Protein AF-G5SGZ7-F1 (afdb_monomer)

Organism: NCBI:txid913086

pLDDT: mean 83.8, std 14.42, range [45.28, 96.94]

Solvent-accessible surface area (backbone atoms only — not comparable to full-atom values): 6163 Å² total; per-residue (Å²): 138,60,64,69,59,53,52,51,50,52,53,50,50,54,52,49,52,55,50,51,49,50,73,73,63,62,76,72,52,70,69,56,50,52,50,53,52,53,49,52,51,48,52,52,49,46,47,47,63,70,47,52,47,50,55,53,42,70,37,89,90,48,52,59,68,56,41,53,49,52,51,51,51,50,54,52,49,50,53,51,51,56,71,67,48,80,81,79,58,69,60,64,64,54,52,67,74,69,60,76,75,94,84,125

Sequence (104 aa):
MSVPLILTLLAGAATFIGAFLGVLGQKPSNRVLAFSLGFAAGIMLLISLMEMLPAALDTEGMSPVLGYGMFIIGLLGYFGLDRLLPHAHPQDLVQKRQQPLPGS

Radius of gyration: 20.47 Å; Cα contacts (8 Å, |Δi|>4): 16; chains: 1; bounding box: 49×43×51 Å

InterPro domains:
  IPR003689 Zinc/iron permease [PF02535] (6-91)

Mean predicted aligned error: 9.82 Å

Secondary structure (DSSP, 8-state):
--HHHHHHHHHHHHHHHHHHHHHTT----HHHHHHHHHHHHHHHHHIIIIIIHHHHHSSTT--HHHHHHHHHHHHHHHHHHHHHS----HHHHHHTTS---S--

Structure (mmCIF, N/CA/C/O backbone):
data_AF-G5SGZ7-F1
#
_entry.id   AF-G5SGZ7-F1
#
loop_
_atom_site.group_PDB
_atom_site.id
_atom_site.type_symbol
_atom_site.label_atom_id
_atom_site.label_alt_id
_atom_site.label_comp_id
_atom_site.label_asym_id
_atom_site.label_entity_id
_atom_site.label_seq_id
_atom_site.pdbx_PDB_ins_code
_atom_site.Cartn_x
_atom_site.Cartn_y
_atom_site.Cartn_z
_atom_site.occupancy
_atom_site.B_iso_or_equiv
_atom_site.auth_seq_id
_atom_site.auth_comp_id
_atom_site.auth_asym_id
_atom_site.auth_atom_id
_atom_site.pdbx_PDB_model_num
ATOM 1 N N . MET A 1 1 ? 5.418 -22.974 -9.596 1.00 68.25 1 MET A N 1
ATOM 2 C CA . MET A 1 1 ? 4.211 -22.201 -9.980 1.00 68.25 1 MET A CA 1
ATOM 3 C C . MET A 1 1 ? 3.165 -22.060 -8.859 1.00 68.25 1 MET A C 1
ATOM 5 O O . MET A 1 1 ? 2.182 -21.370 -9.067 1.00 68.25 1 MET A O 1
ATOM 9 N N . SER A 1 2 ? 3.361 -22.622 -7.657 1.00 84.81 2 SER A N 1
ATOM 10 C CA . SER A 1 2 ? 2.389 -22.559 -6.542 1.00 84.81 2 SER A CA 1
ATOM 11 C C . SER A 1 2 ? 2.632 -21.441 -5.514 1.00 84.81 2 SER A C 1
ATOM 13 O O . SER A 1 2 ? 1.742 -21.137 -4.727 1.00 84.81 2 SER A O 1
ATOM 15 N N . VAL A 1 3 ? 3.809 -20.805 -5.522 1.00 92.75 3 VAL A N 1
ATOM 16 C CA . VAL A 1 3 ? 4.201 -19.785 -4.528 1.00 92.75 3 VAL A CA 1
ATOM 17 C C . VAL A 1 3 ? 3.210 -18.609 -4.437 1.00 92.75 3 VAL A C 1
ATOM 19 O O . VAL A 1 3 ? 2.806 -18.291 -3.320 1.00 92.75 3 VAL A O 1
ATOM 22 N N . PRO A 1 4 ? 2.720 -18.011 -5.546 1.00 91.50 4 PRO A N 1
ATOM 23 C CA . PRO A 1 4 ? 1.762 -16.902 -5.461 1.00 91.50 4 PRO A CA 1
ATOM 24 C C . PRO A 1 4 ? 0.429 -17.295 -4.808 1.00 91.50 4 PRO A C 1
ATOM 26 O O . PRO A 1 4 ? -0.178 -16.492 -4.102 1.00 91.50 4 PRO A O 1
ATOM 29 N N . LEU A 1 5 ? -0.017 -18.542 -4.998 1.00 93.56 5 LEU A N 1
ATOM 30 C CA . LEU A 1 5 ? -1.264 -19.042 -4.410 1.00 93.56 5 LEU A CA 1
ATOM 31 C C . LEU A 1 5 ? -1.141 -19.195 -2.892 1.00 93.56 5 LEU A C 1
ATOM 33 O O . LEU A 1 5 ? -2.052 -18.837 -2.154 1.00 93.56 5 LEU A O 1
ATOM 37 N N . ILE A 1 6 ? 0.008 -19.678 -2.418 1.00 95.56 6 ILE A N 1
ATOM 38 C CA . ILE A 1 6 ? 0.269 -19.805 -0.981 1.00 95.56 6 ILE A CA 1
ATOM 39 C C . ILE A 1 6 ? 0.364 -18.413 -0.340 1.00 95.56 6 ILE A C 1
ATOM 41 O O . ILE A 1 6 ? -0.249 -18.179 0.699 1.00 95.56 6 ILE A 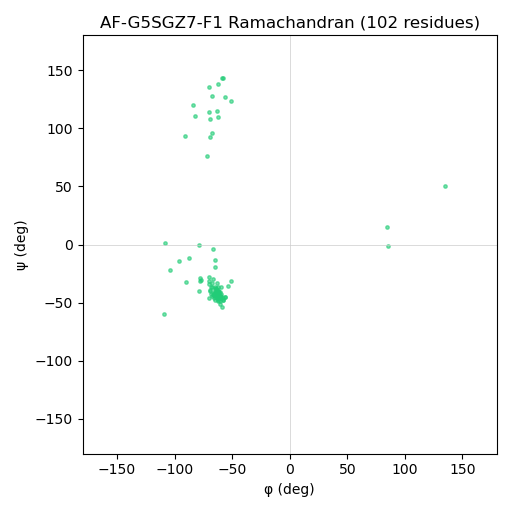O 1
ATOM 45 N N . LEU A 1 7 ? 1.072 -17.469 -0.974 1.00 93.75 7 LEU A N 1
ATOM 46 C CA . LEU A 1 7 ? 1.215 -16.102 -0.458 1.00 93.75 7 LEU A CA 1
ATOM 47 C C . LEU A 1 7 ? -0.123 -15.355 -0.395 1.00 93.75 7 LEU A C 1
ATOM 49 O O . LEU A 1 7 ? -0.413 -14.705 0.607 1.00 93.75 7 LEU A O 1
ATOM 53 N N . THR A 1 8 ? -0.962 -15.476 -1.425 1.00 93.62 8 THR A N 1
ATOM 54 C CA . THR A 1 8 ? -2.293 -14.843 -1.437 1.00 93.62 8 THR A CA 1
ATOM 55 C C . THR A 1 8 ? -3.243 -15.473 -0.420 1.00 93.62 8 THR A C 1
ATOM 57 O O . THR A 1 8 ? -3.982 -14.745 0.243 1.00 93.62 8 THR A O 1
ATOM 60 N N . LEU A 1 9 ? -3.178 -16.795 -0.216 1.00 95.38 9 LEU A N 1
ATOM 61 C CA . LEU A 1 9 ? -3.944 -17.477 0.830 1.00 95.38 9 LEU A CA 1
ATOM 62 C C . LEU A 1 9 ? -3.532 -17.006 2.232 1.00 95.38 9 LEU A C 1
ATOM 64 O O . LEU A 1 9 ? -4.394 -16.724 3.063 1.00 95.38 9 LEU A O 1
ATOM 68 N N . LEU A 1 10 ? -2.226 -16.876 2.487 1.00 95.19 10 LEU A N 1
ATOM 69 C CA . LEU A 1 10 ? -1.706 -16.371 3.761 1.00 95.19 10 LEU A CA 1
ATOM 70 C C . LEU A 1 10 ? -2.084 -14.904 3.996 1.00 95.19 10 LEU A C 1
ATOM 72 O O . LEU A 1 10 ? -2.524 -14.559 5.093 1.00 95.19 10 LEU A O 1
ATOM 76 N N . ALA A 1 11 ? -1.969 -14.052 2.972 1.00 93.25 11 ALA A N 1
ATOM 77 C CA . ALA A 1 11 ? -2.387 -12.655 3.054 1.00 93.25 11 ALA A CA 1
ATOM 78 C C . ALA A 1 11 ? -3.891 -12.539 3.366 1.00 93.25 11 ALA A C 1
ATOM 80 O O . ALA A 1 11 ? -4.280 -11.812 4.281 1.00 93.25 11 ALA A O 1
ATOM 81 N N . GLY A 1 12 ? -4.730 -13.321 2.676 1.00 93.50 12 GLY A N 1
ATOM 82 C CA . GLY A 1 12 ? -6.170 -13.378 2.935 1.00 93.50 12 GLY A CA 1
ATOM 83 C C . GLY A 1 12 ? -6.507 -13.883 4.341 1.00 93.50 12 GLY A C 1
ATOM 84 O O . GLY A 1 12 ? -7.373 -13.314 5.008 1.00 93.50 12 GLY A O 1
ATOM 85 N N . ALA A 1 13 ? -5.789 -14.897 4.836 1.00 95.69 13 ALA A N 1
ATOM 86 C CA . ALA A 1 13 ? -5.958 -15.402 6.197 1.00 95.69 13 ALA A CA 1
ATOM 87 C C . ALA A 1 13 ? -5.618 -14.335 7.254 1.00 95.69 13 ALA A C 1
ATOM 89 O O . ALA A 1 13 ? -6.351 -14.190 8.232 1.00 95.69 13 ALA A O 1
ATOM 90 N N . ALA A 1 14 ? -4.564 -13.539 7.041 1.00 93.38 14 ALA A N 1
ATOM 91 C CA . ALA A 1 14 ? -4.215 -12.433 7.934 1.00 93.38 14 ALA A CA 1
ATOM 92 C C . ALA A 1 14 ? -5.325 -11.365 7.994 1.00 93.38 14 ALA A C 1
ATOM 94 O O . ALA A 1 14 ? -5.707 -10.932 9.085 1.00 93.38 14 ALA A O 1
ATOM 95 N N . THR A 1 15 ? -5.902 -10.986 6.846 1.00 92.69 15 THR A N 1
ATOM 96 C CA . THR A 1 15 ? -7.051 -10.064 6.796 1.00 92.69 15 THR A CA 1
ATOM 97 C C . THR A 1 15 ? -8.275 -10.648 7.502 1.00 92.69 15 THR A C 1
ATOM 99 O O . THR A 1 15 ? -8.940 -9.942 8.262 1.00 92.69 15 THR A O 1
ATOM 1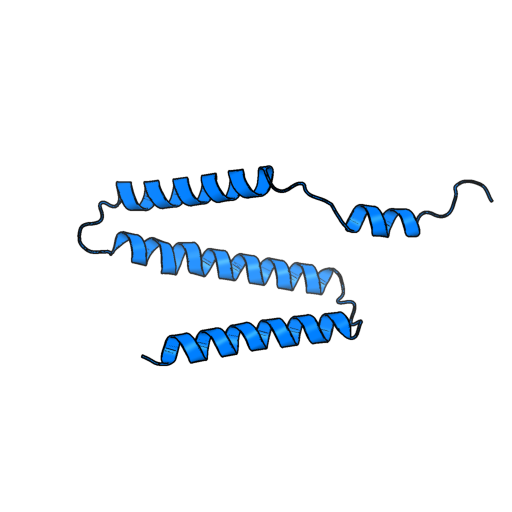02 N N . PHE A 1 16 ? -8.552 -11.939 7.301 1.00 93.50 16 PHE A N 1
ATOM 103 C CA . PHE A 1 16 ? -9.670 -12.630 7.944 1.00 93.50 16 PHE A CA 1
ATOM 104 C C . PHE A 1 16 ? -9.541 -12.642 9.471 1.00 93.50 16 PHE A C 1
ATOM 106 O O . PHE A 1 16 ? -10.506 -12.335 10.167 1.00 93.50 16 PHE A O 1
ATOM 113 N N . ILE A 1 17 ? -8.345 -12.923 9.999 1.00 92.56 17 ILE A N 1
ATOM 114 C CA . ILE A 1 17 ? -8.077 -12.873 11.444 1.00 92.56 17 ILE A CA 1
ATOM 115 C C . ILE A 1 17 ? -8.322 -11.458 11.986 1.00 92.56 17 ILE A C 1
ATOM 117 O O . ILE A 1 17 ? -9.001 -11.299 13.001 1.00 92.56 17 ILE A O 1
ATOM 121 N N . GLY A 1 18 ? -7.831 -10.424 11.293 1.00 88.19 18 GLY A N 1
ATOM 122 C CA . GLY A 1 18 ? -8.072 -9.029 11.676 1.00 88.19 18 GLY A CA 1
ATOM 123 C C . GLY A 1 18 ? -9.562 -8.667 11.707 1.00 88.19 18 GLY A C 1
ATOM 124 O O . GLY A 1 18 ? -10.036 -8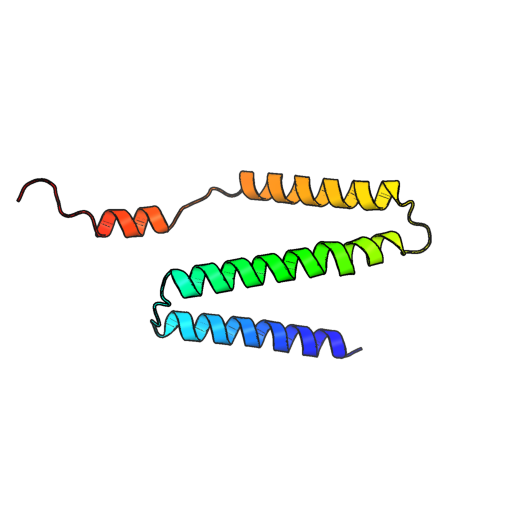.067 12.673 1.00 88.19 18 GLY A O 1
ATOM 125 N N . ALA A 1 19 ? -10.320 -9.092 10.692 1.00 89.31 19 ALA A N 1
ATOM 126 C CA . ALA A 1 19 ? -11.765 -8.887 10.629 1.00 89.31 19 ALA A CA 1
ATOM 127 C C . ALA A 1 19 ? -12.509 -9.646 11.742 1.00 89.31 19 ALA A C 1
ATOM 129 O O . ALA A 1 19 ? -13.399 -9.082 12.379 1.00 89.31 19 ALA A O 1
ATOM 130 N N . PHE A 1 20 ? -12.116 -10.892 12.026 1.00 92.19 20 PHE A N 1
ATOM 131 C CA . PHE A 1 20 ? -12.704 -11.709 13.089 1.00 92.19 20 PHE A CA 1
ATOM 132 C C . PHE A 1 20 ? -12.535 -11.061 14.472 1.00 92.19 20 PHE A C 1
ATOM 134 O O . PHE A 1 20 ? -13.500 -10.966 15.233 1.00 92.19 20 PHE A O 1
ATOM 141 N N . LEU A 1 21 ? -11.342 -10.533 14.771 1.00 86.62 21 LEU A N 1
ATOM 142 C CA . LEU A 1 21 ? -11.092 -9.776 16.005 1.00 86.62 21 LEU A CA 1
ATOM 143 C C . LEU A 1 21 ? -11.948 -8.502 16.090 1.00 86.62 21 LEU A C 1
ATOM 145 O O . LEU A 1 21 ? -12.437 -8.166 17.171 1.00 86.62 21 LEU A O 1
ATOM 149 N N . GLY A 1 22 ? -12.175 -7.823 14.960 1.00 85.25 22 GLY A N 1
ATOM 150 C CA . GLY A 1 22 ? -13.071 -6.667 14.879 1.00 85.25 22 GLY A CA 1
ATOM 151 C C . GLY A 1 22 ? -14.538 -7.018 15.159 1.00 85.25 22 GLY A C 1
ATOM 152 O O . GLY A 1 22 ? -15.211 -6.304 15.903 1.00 85.25 22 GLY A O 1
ATOM 153 N N . VAL A 1 23 ? -15.027 -8.145 14.626 1.00 86.12 23 VAL A N 1
ATOM 154 C CA . VAL A 1 23 ? -16.403 -8.634 14.848 1.00 86.12 23 VAL A CA 1
ATOM 155 C C . VAL A 1 23 ? -16.630 -9.069 16.298 1.00 86.12 23 VAL A C 1
ATOM 157 O O . VAL A 1 23 ? -17.719 -8.856 16.829 1.00 86.12 23 VAL A O 1
ATOM 160 N N . LEU A 1 24 ? -15.605 -9.600 16.974 1.00 86.50 24 LEU A N 1
ATOM 161 C CA . LEU A 1 24 ? -15.685 -9.986 18.390 1.00 86.50 24 LEU A CA 1
ATOM 162 C C . LEU A 1 24 ? -15.865 -8.781 19.343 1.00 86.50 24 LEU A C 1
ATOM 164 O O . LEU A 1 24 ? -16.042 -8.954 20.547 1.00 86.50 24 LEU A O 1
ATOM 168 N N . GLY A 1 25 ? -15.856 -7.550 18.820 1.00 69.25 25 GLY A N 1
ATOM 169 C CA . GLY A 1 25 ? -16.182 -6.345 19.581 1.00 69.25 25 GLY A CA 1
ATOM 170 C C . GLY A 1 25 ? -15.007 -5.771 20.371 1.00 69.25 25 GLY A C 1
ATOM 171 O O . GLY A 1 25 ? -15.213 -4.912 21.232 1.00 69.25 25 GLY A O 1
ATOM 172 N N . GLN A 1 26 ? -13.774 -6.198 20.075 1.00 67.75 26 GLN A N 1
ATOM 173 C CA . GLN A 1 26 ? -12.571 -5.520 20.551 1.00 67.75 26 GLN A CA 1
ATOM 174 C C . GLN A 1 26 ? -12.567 -4.104 19.961 1.00 67.75 26 GLN A C 1
ATOM 176 O O . GLN A 1 26 ? -12.402 -3.923 18.758 1.00 67.75 26 GLN A O 1
ATOM 181 N N . LYS A 1 27 ? -12.788 -3.090 20.803 1.00 73.38 27 LYS A N 1
ATOM 182 C CA . LYS A 1 27 ? -12.664 -1.676 20.427 1.00 73.38 27 LYS A CA 1
ATOM 183 C C . LYS A 1 27 ? -11.228 -1.241 20.718 1.00 73.38 27 LYS A C 1
ATOM 185 O O . LYS A 1 27 ? -10.945 -0.892 21.868 1.00 73.38 27 LYS A O 1
ATOM 190 N N . PRO A 1 28 ? -10.301 -1.300 19.743 1.00 76.06 28 PRO A N 1
ATOM 191 C CA . PRO A 1 28 ? -8.949 -0.822 19.972 1.00 76.06 28 PRO A CA 1
ATOM 192 C C . PRO A 1 28 ? -8.993 0.657 20.361 1.00 76.06 28 PRO A C 1
ATOM 194 O O . PRO A 1 28 ? -9.800 1.430 19.846 1.00 76.06 28 PRO A O 1
ATOM 197 N N . SER A 1 29 ? -8.113 1.057 21.277 1.00 84.62 29 SER A N 1
ATOM 198 C CA . SER A 1 29 ? -7.933 2.473 21.600 1.00 84.62 29 SER A CA 1
ATOM 199 C C . SER A 1 29 ? -7.545 3.249 20.339 1.00 84.62 29 SER A C 1
ATOM 201 O O . SER A 1 29 ? -6.746 2.759 19.537 1.00 84.62 29 SER A O 1
ATOM 203 N N . ASN A 1 30 ? -8.038 4.484 20.194 1.00 85.88 30 ASN A N 1
ATOM 204 C CA . ASN A 1 30 ? -7.708 5.366 19.066 1.00 85.88 30 ASN A CA 1
ATOM 205 C C . ASN A 1 30 ? -6.191 5.489 18.831 1.00 85.88 30 ASN A C 1
ATOM 207 O O . ASN A 1 30 ? -5.759 5.621 17.690 1.00 85.88 30 ASN A O 1
ATOM 211 N N . ARG A 1 31 ? -5.370 5.391 19.889 1.00 88.75 31 ARG A N 1
ATOM 212 C CA . ARG A 1 31 ? -3.901 5.409 19.776 1.00 88.75 31 ARG A CA 1
ATOM 213 C C . ARG A 1 31 ? -3.355 4.175 19.050 1.00 88.75 31 ARG A C 1
ATOM 215 O O . ARG A 1 31 ? -2.468 4.316 18.216 1.00 88.75 31 ARG A O 1
ATOM 222 N N . VAL A 1 32 ? -3.880 2.987 19.355 1.00 88.38 32 VAL A N 1
ATOM 223 C CA . VAL A 1 32 ? -3.479 1.737 18.688 1.00 88.38 32 VAL A CA 1
ATOM 224 C C . VAL A 1 32 ? -3.951 1.754 17.240 1.00 88.38 32 VAL A C 1
ATOM 226 O O . VAL A 1 32 ? -3.173 1.439 16.349 1.00 88.38 32 VAL A O 1
ATOM 229 N N . LEU A 1 33 ? -5.185 2.208 16.995 1.00 88.56 33 LEU A N 1
ATOM 230 C CA . LEU A 1 33 ? -5.725 2.313 15.642 1.00 88.56 33 LEU A CA 1
ATOM 231 C C . LEU A 1 33 ? -4.893 3.261 14.768 1.00 88.56 33 LEU A C 1
ATOM 233 O O . LEU A 1 33 ? -4.498 2.879 13.672 1.00 88.56 33 LEU A O 1
ATOM 237 N N . ALA A 1 34 ? -4.579 4.461 15.263 1.00 91.19 34 ALA A N 1
ATOM 238 C CA . ALA A 1 34 ? -3.751 5.425 14.541 1.00 91.19 34 ALA A CA 1
ATOM 239 C C . ALA A 1 34 ? -2.341 4.882 14.261 1.00 91.19 34 ALA A C 1
ATOM 241 O O . ALA A 1 34 ? -1.825 5.053 13.157 1.00 91.19 34 ALA A O 1
ATOM 242 N N . PHE A 1 35 ? -1.738 4.184 15.231 1.00 94.50 35 PHE A N 1
ATOM 243 C CA . PHE A 1 35 ? -0.441 3.535 15.050 1.00 94.50 35 PHE A CA 1
ATOM 244 C C . PHE A 1 35 ? -0.493 2.448 13.968 1.00 94.50 35 PHE A C 1
ATOM 246 O O . PHE A 1 35 ? 0.332 2.457 13.058 1.00 94.50 35 PHE A O 1
ATOM 253 N N . SER A 1 36 ? -1.480 1.548 14.017 1.00 91.88 36 SER A N 1
ATOM 254 C CA . SER A 1 36 ? -1.646 0.487 13.018 1.00 91.88 36 SER A CA 1
ATOM 255 C C . SER A 1 36 ? -1.924 1.039 11.617 1.00 91.88 36 SER A C 1
ATOM 257 O O . SER A 1 36 ? -1.359 0.534 10.650 1.00 91.88 36 SER A O 1
ATOM 259 N N . LEU A 1 37 ? -2.746 2.089 11.498 1.00 92.19 37 LEU A N 1
ATOM 260 C CA . LEU A 1 37 ? -3.038 2.733 10.213 1.00 92.19 37 LEU A CA 1
ATOM 261 C C . LEU A 1 37 ? -1.790 3.413 9.632 1.00 92.19 37 LEU A C 1
ATOM 263 O O . LEU A 1 37 ? -1.498 3.252 8.450 1.00 92.19 37 LEU A O 1
ATOM 267 N N . GLY A 1 38 ? -1.029 4.126 10.470 1.00 95.38 38 GLY A N 1
ATOM 268 C CA . GLY A 1 38 ? 0.234 4.748 10.072 1.00 95.38 38 GLY A CA 1
ATOM 269 C C . GLY A 1 38 ? 1.290 3.719 9.667 1.00 95.38 38 GLY A C 1
ATOM 270 O O . GLY A 1 38 ? 1.970 3.898 8.660 1.00 95.38 38 GLY A O 1
ATOM 271 N N . PHE A 1 39 ? 1.380 2.606 10.397 1.00 95.94 39 PHE A N 1
ATOM 272 C CA . PHE A 1 39 ? 2.260 1.489 10.054 1.00 95.94 39 PHE A CA 1
ATOM 273 C C . PHE A 1 39 ? 1.889 0.862 8.703 1.00 95.94 39 PHE A C 1
ATOM 275 O O . PHE A 1 39 ? 2.760 0.671 7.855 1.00 95.94 39 PHE A O 1
ATOM 282 N N . ALA A 1 40 ? 0.598 0.607 8.465 1.00 94.38 40 ALA A N 1
ATOM 283 C CA . ALA A 1 40 ? 0.113 0.082 7.191 1.00 94.38 40 ALA A CA 1
ATOM 284 C C . ALA A 1 40 ? 0.391 1.047 6.026 1.00 94.38 40 ALA A C 1
ATOM 286 O O . ALA A 1 40 ? 0.883 0.620 4.981 1.00 94.38 40 ALA A O 1
ATOM 287 N N . ALA A 1 41 ? 0.145 2.347 6.217 1.00 96.25 41 ALA A N 1
ATOM 288 C CA . ALA A 1 41 ? 0.465 3.370 5.223 1.00 96.25 41 ALA A CA 1
ATOM 289 C C . ALA A 1 41 ? 1.975 3.421 4.918 1.00 96.25 41 ALA A C 1
ATOM 291 O O . ALA A 1 41 ? 2.367 3.507 3.756 1.00 96.25 41 ALA A O 1
ATOM 292 N N . GLY A 1 42 ? 2.822 3.304 5.946 1.00 96.50 42 GLY A N 1
ATOM 293 C CA . GLY A 1 42 ? 4.277 3.264 5.795 1.00 96.50 42 GLY A CA 1
ATOM 294 C C . GLY A 1 42 ? 4.764 2.066 4.977 1.00 96.50 42 GLY A C 1
ATOM 295 O O . GLY A 1 42 ? 5.541 2.247 4.041 1.00 96.50 42 GLY A O 1
ATOM 296 N N . ILE A 1 43 ? 4.270 0.858 5.274 1.00 96.44 43 ILE A N 1
ATOM 297 C CA . ILE A 1 43 ? 4.607 -0.348 4.498 1.00 96.44 43 ILE A CA 1
ATOM 298 C C . ILE A 1 43 ? 4.169 -0.196 3.039 1.00 96.44 43 ILE A C 1
ATOM 300 O O . ILE A 1 43 ? 4.948 -0.494 2.138 1.00 96.44 43 ILE A O 1
ATOM 304 N N . MET A 1 44 ? 2.956 0.301 2.788 1.00 95.69 44 MET A N 1
ATOM 305 C CA . MET A 1 44 ? 2.464 0.476 1.418 1.00 95.69 44 MET A CA 1
ATOM 306 C C . MET A 1 44 ? 3.295 1.492 0.625 1.00 95.69 44 MET A C 1
ATOM 308 O O . MET A 1 44 ? 3.557 1.266 -0.558 1.00 95.69 44 MET A O 1
ATOM 312 N N . LEU A 1 45 ? 3.765 2.570 1.263 1.00 96.06 45 LEU A N 1
ATOM 313 C CA . LEU A 1 45 ? 4.693 3.518 0.638 1.00 96.06 45 LEU A CA 1
ATOM 314 C C . LEU A 1 45 ? 6.054 2.882 0.336 1.00 96.06 45 LEU A C 1
ATOM 316 O O . LEU A 1 45 ? 6.576 3.084 -0.759 1.00 96.06 45 LEU A O 1
ATOM 320 N N . LEU A 1 46 ? 6.606 2.098 1.269 1.00 96.94 46 LEU A N 1
ATOM 321 C CA . LEU A 1 46 ? 7.866 1.377 1.071 1.00 96.94 46 LEU A CA 1
ATOM 322 C C . LEU A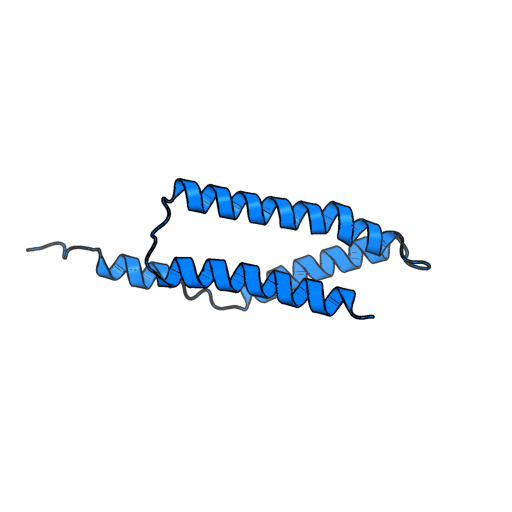 1 46 ? 7.767 0.426 -0.128 1.00 96.94 46 LEU A C 1
ATOM 324 O O . LEU A 1 46 ? 8.571 0.530 -1.049 1.00 96.94 46 LEU A O 1
ATOM 328 N N . ILE A 1 47 ? 6.754 -0.446 -0.145 1.00 94.94 47 ILE A N 1
ATOM 329 C CA . ILE A 1 47 ? 6.528 -1.410 -1.233 1.00 94.94 47 ILE A CA 1
ATOM 330 C C . ILE A 1 47 ? 6.363 -0.669 -2.565 1.00 94.94 47 ILE A C 1
ATOM 332 O O . ILE A 1 47 ? 6.987 -1.019 -3.564 1.00 94.94 47 ILE A O 1
ATOM 336 N N . SER A 1 48 ? 5.559 0.397 -2.589 1.00 94.25 48 SER A N 1
ATOM 337 C CA . SER A 1 48 ? 5.283 1.135 -3.826 1.00 94.25 48 SER A CA 1
ATOM 338 C C . SER A 1 48 ? 6.528 1.827 -4.389 1.00 94.25 48 SER A C 1
ATOM 340 O O . SER A 1 48 ? 6.779 1.747 -5.591 1.00 94.25 48 SER A O 1
ATOM 342 N N . LEU A 1 49 ? 7.309 2.508 -3.543 1.00 94.31 49 LEU A N 1
ATOM 343 C CA . LEU A 1 49 ? 8.421 3.353 -3.990 1.00 94.31 49 LEU A CA 1
ATOM 344 C C . LEU A 1 49 ? 9.757 2.618 -4.098 1.00 94.31 49 LEU A C 1
ATOM 346 O O . LEU A 1 49 ? 10.570 3.001 -4.934 1.00 94.31 49 LEU A O 1
ATOM 350 N N . MET A 1 50 ? 10.006 1.616 -3.254 1.00 94.00 50 MET A N 1
ATOM 351 C CA . MET A 1 50 ? 11.299 0.924 -3.179 1.00 94.00 50 MET A CA 1
ATOM 352 C C . MET A 1 50 ? 11.285 -0.452 -3.842 1.00 94.00 50 MET A C 1
ATOM 354 O O . MET A 1 50 ? 12.349 -0.931 -4.217 1.00 94.00 50 MET A O 1
ATOM 358 N N . GLU A 1 51 ? 10.119 -1.080 -4.015 1.00 93.56 51 GLU A N 1
ATOM 359 C CA . GLU A 1 51 ? 10.027 -2.379 -4.693 1.00 93.56 51 GLU A CA 1
ATOM 360 C C . GLU A 1 51 ? 9.361 -2.248 -6.065 1.00 93.56 51 GLU A C 1
ATOM 362 O O . GLU A 1 51 ? 9.985 -2.532 -7.085 1.00 93.56 51 GLU A O 1
ATOM 367 N N . MET A 1 52 ? 8.115 -1.770 -6.115 1.00 92.81 52 MET A N 1
ATOM 368 C CA . MET A 1 52 ? 7.320 -1.754 -7.350 1.00 92.81 52 MET A CA 1
ATOM 369 C C . MET A 1 52 ? 7.827 -0.741 -8.383 1.00 92.81 52 MET A C 1
ATOM 371 O O . MET A 1 52 ? 7.949 -1.086 -9.558 1.00 92.81 52 MET A O 1
ATOM 375 N N . LEU A 1 53 ? 8.130 0.498 -7.975 1.00 91.94 53 LEU A N 1
ATOM 376 C CA . LEU A 1 53 ? 8.595 1.536 -8.900 1.00 91.94 53 LEU A CA 1
ATOM 377 C C . LEU A 1 53 ? 9.965 1.201 -9.531 1.00 91.94 53 LEU A C 1
ATOM 379 O O . LEU A 1 53 ? 10.057 1.274 -10.756 1.00 91.94 53 LEU A O 1
ATOM 383 N N . PRO A 1 54 ? 11.004 0.783 -8.779 1.00 90.88 54 PRO A N 1
ATOM 384 C CA . PRO A 1 54 ? 12.278 0.377 -9.372 1.00 90.88 54 PRO A CA 1
ATOM 385 C C . PRO A 1 54 ? 12.136 -0.857 -10.265 1.00 90.88 54 PRO A C 1
ATOM 387 O O . PRO A 1 54 ? 12.651 -0.852 -11.376 1.00 90.88 54 PRO A O 1
ATOM 390 N N . ALA A 1 55 ? 11.348 -1.861 -9.852 1.00 90.94 55 ALA A N 1
ATOM 391 C CA . ALA A 1 55 ? 11.091 -3.043 -10.679 1.00 90.94 55 ALA A CA 1
ATOM 392 C C . ALA A 1 55 ? 10.428 -2.694 -12.027 1.00 90.94 55 ALA A C 1
ATOM 394 O O . ALA A 1 55 ? 10.741 -3.299 -13.053 1.00 90.94 55 ALA A O 1
ATOM 395 N N . ALA A 1 56 ? 9.537 -1.696 -12.048 1.00 88.38 56 ALA A N 1
ATOM 396 C CA . ALA A 1 56 ? 8.926 -1.209 -13.283 1.00 88.38 56 ALA A CA 1
ATOM 397 C C . ALA A 1 56 ? 9.924 -0.460 -14.187 1.00 88.38 56 ALA A C 1
ATOM 399 O O . ALA A 1 56 ? 9.821 -0.540 -15.410 1.00 88.38 56 ALA A O 1
ATOM 400 N N . LEU A 1 57 ? 10.884 0.264 -13.604 1.00 89.38 57 LEU A N 1
ATOM 401 C CA . LEU A 1 57 ? 11.908 1.008 -14.348 1.00 89.38 57 LEU A CA 1
ATOM 402 C C . LEU A 1 57 ? 13.029 0.106 -14.883 1.00 89.38 57 LEU A C 1
ATOM 404 O O . LEU A 1 57 ? 13.554 0.386 -15.957 1.00 89.38 57 LEU A O 1
ATOM 408 N N . ASP A 1 58 ? 13.344 -0.982 -14.179 1.00 89.06 58 ASP A N 1
ATOM 409 C CA . ASP A 1 58 ? 14.351 -1.978 -14.575 1.00 89.06 58 ASP A CA 1
ATOM 410 C C . ASP A 1 58 ? 13.842 -2.968 -15.641 1.00 89.06 58 ASP A C 1
ATOM 412 O O . ASP A 1 58 ? 14.571 -3.858 -16.082 1.00 89.06 58 ASP A O 1
ATOM 416 N N . THR A 1 59 ? 12.588 -2.836 -16.080 1.00 87.88 59 THR A N 1
ATOM 417 C CA . THR A 1 59 ? 12.017 -3.688 -17.129 1.00 87.88 59 THR A CA 1
ATOM 418 C C . THR A 1 59 ? 12.690 -3.414 -18.480 1.00 87.88 59 THR A C 1
ATOM 420 O O . THR A 1 59 ? 12.736 -2.274 -18.948 1.00 87.88 59 THR A O 1
ATOM 423 N N . GLU A 1 60 ? 13.184 -4.467 -19.144 1.00 80.31 60 GLU A N 1
ATOM 424 C CA . GLU A 1 60 ? 13.876 -4.351 -20.433 1.00 80.31 60 GLU A CA 1
ATOM 425 C C . GLU A 1 60 ? 13.008 -3.647 -21.492 1.00 80.31 60 GLU A C 1
ATOM 427 O O . GLU A 1 60 ? 11.871 -4.034 -21.761 1.00 80.31 60 GLU A O 1
ATOM 432 N N . GLY A 1 61 ? 13.558 -2.595 -22.109 1.00 79.75 61 GLY A N 1
ATOM 433 C CA . GLY A 1 61 ? 12.870 -1.797 -23.131 1.00 79.75 61 GLY A CA 1
ATOM 434 C C . GLY A 1 61 ? 11.985 -0.665 -22.593 1.00 79.75 61 GLY A C 1
ATOM 435 O O . GLY A 1 61 ? 11.437 0.100 -23.390 1.00 79.75 61 GLY A O 1
ATOM 436 N N . MET A 1 62 ? 11.871 -0.498 -21.271 1.00 78.44 62 MET A N 1
ATOM 437 C CA . MET A 1 62 ? 11.128 0.606 -20.662 1.00 78.44 62 MET A CA 1
ATOM 438 C C . MET A 1 62 ? 12.005 1.865 -20.568 1.00 78.44 62 MET A C 1
ATOM 440 O O . MET A 1 62 ? 13.040 1.880 -19.907 1.00 78.44 62 MET A O 1
ATOM 444 N N . SER A 1 63 ? 11.589 2.968 -21.200 1.00 86.00 63 SER A N 1
ATOM 445 C CA . SER A 1 63 ? 12.220 4.268 -20.933 1.00 86.00 63 SER A CA 1
ATOM 446 C C . SER A 1 63 ? 11.835 4.744 -19.525 1.00 86.00 63 SER A C 1
ATOM 448 O O . SER A 1 63 ? 10.640 4.728 -19.207 1.00 86.00 63 SER A O 1
ATOM 450 N N . PRO A 1 64 ? 12.775 5.263 -18.708 1.00 84.75 64 PRO A N 1
ATOM 451 C CA . PRO A 1 64 ? 12.456 5.782 -17.378 1.00 84.75 64 PRO A CA 1
ATOM 452 C C . PRO A 1 64 ? 11.340 6.834 -17.391 1.00 84.75 64 PRO A C 1
ATOM 454 O O . PRO A 1 64 ? 10.488 6.857 -16.508 1.00 84.75 64 PRO A O 1
ATOM 457 N N . VAL A 1 65 ? 11.286 7.663 -18.440 1.00 89.69 65 VAL A N 1
ATOM 458 C CA . VAL A 1 65 ? 10.246 8.691 -18.617 1.00 89.69 65 VAL A CA 1
ATOM 459 C C . VAL A 1 65 ? 8.854 8.066 -18.751 1.00 89.69 65 VAL A C 1
ATOM 461 O O . VAL A 1 65 ? 7.897 8.573 -18.168 1.00 89.69 65 VAL A O 1
ATOM 464 N N . LEU A 1 66 ? 8.736 6.948 -19.475 1.00 88.56 66 LEU A N 1
ATOM 465 C CA . LEU A 1 66 ? 7.473 6.220 -19.609 1.00 88.56 66 LEU A CA 1
ATOM 466 C C . LEU A 1 66 ? 7.074 5.548 -18.292 1.00 88.56 66 LEU A C 1
ATOM 468 O O . LEU A 1 66 ? 5.899 5.591 -17.936 1.00 88.56 66 LEU A O 1
ATOM 472 N N . GLY A 1 67 ? 8.032 4.986 -17.548 1.00 89.31 67 GLY A N 1
ATOM 473 C CA . GLY A 1 67 ? 7.776 4.387 -16.234 1.00 89.31 67 GLY A CA 1
ATOM 474 C C . GLY A 1 67 ? 7.218 5.394 -15.228 1.00 89.31 67 GLY A C 1
ATOM 475 O O . GLY A 1 67 ? 6.144 5.176 -14.662 1.00 89.31 67 GLY A O 1
ATOM 476 N N . TYR A 1 68 ? 7.874 6.549 -15.077 1.00 91.12 68 TYR A N 1
ATOM 477 C CA . TYR A 1 68 ? 7.354 7.628 -14.231 1.00 91.12 68 TYR A CA 1
ATOM 478 C C . TYR A 1 68 ? 6.025 8.189 -14.759 1.00 91.12 68 TYR A C 1
ATOM 480 O O . TYR A 1 68 ? 5.124 8.464 -13.968 1.00 91.12 68 TYR A O 1
ATOM 488 N N . GLY A 1 69 ? 5.862 8.310 -16.081 1.00 93.12 69 GLY A N 1
ATOM 489 C CA . GLY A 1 69 ? 4.604 8.739 -16.697 1.00 93.12 69 GLY A CA 1
ATOM 490 C C . GLY A 1 69 ? 3.430 7.830 -16.324 1.00 93.12 69 GLY A C 1
ATOM 491 O O . GLY A 1 69 ? 2.396 8.315 -15.865 1.00 93.12 69 GLY A O 1
ATOM 492 N N . MET A 1 70 ? 3.609 6.512 -16.433 1.00 92.12 70 MET A N 1
ATOM 493 C CA . MET A 1 70 ? 2.600 5.517 -16.052 1.00 92.12 70 MET A CA 1
ATOM 494 C C . MET A 1 70 ? 2.303 5.527 -14.549 1.00 92.12 70 MET A C 1
ATOM 496 O O . MET A 1 70 ? 1.143 5.394 -14.159 1.00 92.12 70 MET A O 1
ATOM 500 N N . PHE A 1 71 ? 3.315 5.746 -13.706 1.00 92.38 71 PHE A N 1
ATOM 501 C CA . PHE A 1 71 ? 3.126 5.888 -12.262 1.00 92.38 71 PHE A CA 1
ATOM 502 C C . PHE A 1 71 ? 2.242 7.099 -11.913 1.00 92.38 71 PHE A C 1
ATOM 504 O O . PHE A 1 71 ? 1.285 6.969 -11.148 1.00 92.38 71 PHE A O 1
ATOM 511 N N . ILE A 1 72 ? 2.499 8.261 -12.526 1.00 94.38 72 ILE A N 1
ATOM 512 C CA . ILE A 1 72 ? 1.681 9.469 -12.328 1.00 94.38 72 ILE A CA 1
ATOM 513 C C . ILE A 1 72 ? 0.261 9.277 -12.871 1.00 94.38 72 ILE A C 1
ATOM 515 O O . ILE A 1 72 ? -0.698 9.672 -12.208 1.00 94.38 72 ILE A O 1
ATOM 519 N N . ILE A 1 73 ? 0.102 8.632 -14.031 1.00 95.44 73 ILE A N 1
ATOM 520 C CA . ILE A 1 73 ? -1.223 8.285 -14.569 1.00 95.44 73 ILE A CA 1
ATOM 521 C C . ILE A 1 73 ? -1.983 7.381 -13.589 1.00 95.44 73 ILE A C 1
ATOM 523 O O . ILE A 1 73 ? -3.162 7.622 -13.338 1.00 95.44 73 ILE A O 1
ATOM 527 N N . GLY A 1 74 ? -1.317 6.390 -12.987 1.00 93.69 74 GLY A N 1
ATOM 528 C CA . GLY A 1 74 ? -1.903 5.533 -11.955 1.00 93.69 74 GLY A CA 1
ATOM 529 C C . GLY A 1 74 ? -2.364 6.318 -10.723 1.00 93.69 74 GLY A C 1
ATOM 530 O O . GLY A 1 74 ? -3.484 6.118 -10.254 1.00 93.69 74 GLY A O 1
ATOM 531 N N . LEU A 1 75 ? -1.549 7.265 -10.246 1.00 93.56 75 LEU A N 1
ATOM 532 C CA . LEU A 1 75 ? -1.897 8.133 -9.116 1.00 93.56 75 LEU A CA 1
ATOM 533 C C . LEU A 1 75 ? -3.096 9.044 -9.429 1.00 93.56 75 LEU A C 1
ATOM 535 O O . LEU A 1 75 ? -4.011 9.168 -8.614 1.00 93.56 75 LE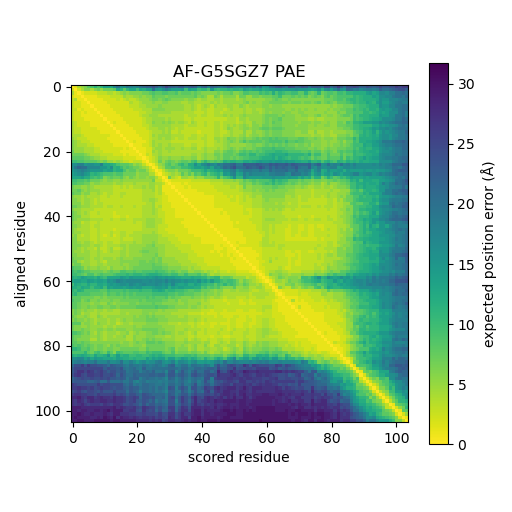U A O 1
ATOM 539 N N . LEU A 1 76 ? -3.120 9.653 -10.618 1.00 95.00 76 LEU A N 1
ATOM 540 C CA . LEU A 1 76 ? -4.249 10.466 -11.080 1.00 95.00 76 LEU A CA 1
ATOM 541 C C . LEU A 1 76 ? -5.516 9.623 -11.261 1.00 95.00 76 LEU A C 1
ATOM 543 O O . LEU A 1 76 ? -6.606 10.079 -10.921 1.00 95.00 76 LEU A O 1
ATOM 547 N N . GLY A 1 77 ? -5.377 8.390 -11.751 1.00 94.44 77 GLY A N 1
ATOM 548 C CA . GLY A 1 77 ? -6.470 7.428 -11.869 1.00 94.44 77 GLY A CA 1
ATOM 549 C C . GLY A 1 77 ? -7.060 7.058 -10.509 1.00 94.44 77 GLY A C 1
ATOM 550 O O . GLY A 1 77 ? -8.279 7.105 -10.349 1.00 94.44 77 GLY A O 1
ATOM 551 N N . TYR A 1 78 ? -6.211 6.774 -9.514 1.00 91.56 78 TYR A N 1
ATOM 552 C CA . TYR A 1 78 ? -6.643 6.561 -8.129 1.00 91.56 78 TYR A CA 1
ATOM 553 C C . TYR A 1 78 ? -7.397 7.779 -7.587 1.00 91.56 78 TYR A C 1
ATOM 555 O O . TYR A 1 78 ? -8.498 7.630 -7.066 1.00 91.56 78 TYR A O 1
ATOM 563 N N . PHE A 1 79 ? -6.854 8.986 -7.771 1.00 91.00 79 PHE A N 1
ATOM 564 C CA . PHE A 1 79 ? -7.502 10.223 -7.326 1.00 91.00 79 PHE A CA 1
ATOM 565 C C . PHE A 1 79 ? -8.857 10.461 -8.015 1.00 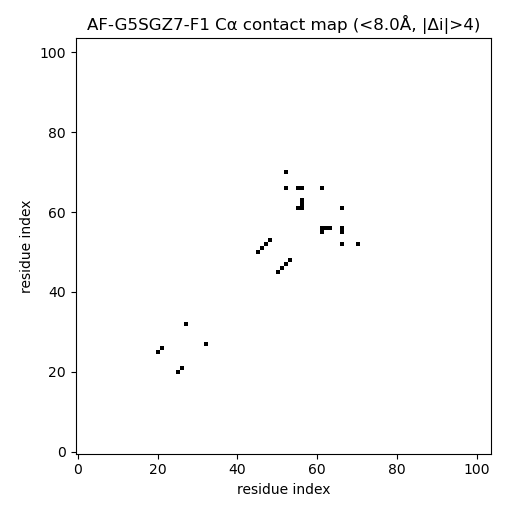91.00 79 PHE A C 1
ATOM 567 O O . PHE A 1 79 ? -9.821 10.891 -7.382 1.00 91.00 79 PHE A O 1
ATOM 574 N N . GLY A 1 80 ? -8.954 10.155 -9.311 1.00 92.81 80 GLY A N 1
ATOM 575 C CA . GLY A 1 80 ? -10.208 10.217 -10.057 1.00 92.81 80 GLY A CA 1
ATOM 576 C C . GLY A 1 80 ? -11.245 9.220 -9.540 1.00 92.81 80 GLY A C 1
ATOM 577 O O . GLY A 1 80 ? -12.406 9.588 -9.363 1.00 92.81 80 GLY A O 1
ATOM 578 N N . LEU A 1 81 ? -10.825 7.983 -9.255 1.00 90.69 81 LEU A N 1
ATOM 579 C CA . LEU A 1 81 ? -11.695 6.946 -8.700 1.00 90.69 81 LEU A CA 1
ATOM 580 C C . LEU A 1 81 ? -12.179 7.308 -7.293 1.00 90.69 81 LEU A C 1
ATOM 582 O O . LEU A 1 81 ? -13.372 7.200 -7.017 1.00 90.69 81 LEU A O 1
ATOM 586 N N . ASP A 1 82 ? -11.274 7.785 -6.440 1.00 89.00 82 ASP A N 1
ATOM 587 C CA . ASP A 1 82 ? -11.584 8.255 -5.090 1.00 89.00 82 ASP A CA 1
ATOM 588 C C . ASP A 1 82 ? -12.643 9.365 -5.132 1.00 89.00 82 ASP A C 1
ATOM 590 O O . ASP A 1 82 ? -13.662 9.294 -4.450 1.00 89.00 82 ASP A O 1
ATOM 594 N N . ARG A 1 83 ? -12.493 10.336 -6.041 1.00 85.94 83 ARG A N 1
ATOM 595 C CA . ARG A 1 83 ? -13.455 11.435 -6.195 1.00 85.94 83 ARG A CA 1
ATOM 596 C C . ARG A 1 83 ? -14.804 11.014 -6.783 1.00 85.94 83 ARG A C 1
ATOM 598 O O . ARG A 1 83 ? -15.806 11.680 -6.519 1.00 85.94 83 ARG A O 1
ATOM 605 N N . LEU A 1 84 ? -14.835 9.955 -7.593 1.00 87.50 84 LEU A N 1
ATOM 606 C CA . LEU A 1 84 ? -16.066 9.416 -8.175 1.00 87.50 84 LEU A CA 1
ATOM 607 C C . LEU A 1 84 ? -16.851 8.572 -7.166 1.00 87.50 84 LEU A C 1
ATOM 609 O O . LEU A 1 84 ? -18.076 8.495 -7.262 1.00 87.50 84 LEU A O 1
ATOM 613 N N . LEU A 1 85 ? -16.163 7.953 -6.204 1.00 82.00 85 LEU A N 1
ATOM 614 C CA . LEU A 1 85 ? -16.797 7.210 -5.127 1.00 82.00 85 LEU A CA 1
ATOM 615 C C . LEU A 1 85 ? -17.510 8.195 -4.180 1.00 82.00 85 LEU A C 1
ATOM 617 O O . LEU A 1 85 ? -16.858 9.002 -3.509 1.00 82.00 85 LEU A O 1
ATOM 621 N N . PRO A 1 86 ? -18.856 8.164 -4.092 1.00 72.06 86 PRO A N 1
ATOM 622 C CA . PRO A 1 86 ? -19.569 8.979 -3.123 1.00 72.06 86 PRO A CA 1
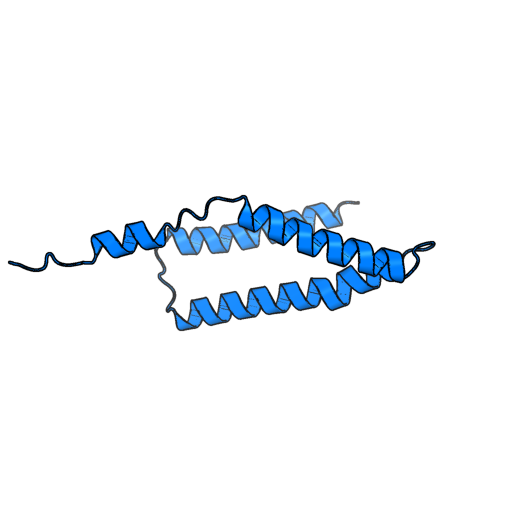ATOM 623 C C . PRO A 1 86 ? -19.157 8.523 -1.721 1.00 72.06 86 PRO A C 1
ATOM 625 O O . PRO A 1 86 ? -19.420 7.391 -1.314 1.00 72.06 86 PRO A O 1
ATOM 628 N N . HIS A 1 87 ? -18.490 9.415 -0.991 1.00 64.44 87 HIS A N 1
ATOM 629 C CA . HIS A 1 87 ? -18.026 9.184 0.371 1.00 64.44 87 HIS A CA 1
ATOM 630 C C . HIS A 1 87 ? -19.229 9.175 1.322 1.00 64.44 87 HIS A C 1
ATOM 632 O O . HIS A 1 87 ? -19.505 10.147 2.023 1.00 64.44 87 HIS A O 1
ATOM 638 N N . ALA A 1 88 ? -19.992 8.084 1.335 1.00 56.84 88 ALA A N 1
ATOM 639 C CA . ALA A 1 88 ? -20.952 7.839 2.397 1.00 56.84 88 ALA A CA 1
ATOM 640 C C . ALA A 1 88 ? -20.145 7.591 3.676 1.00 56.84 88 ALA A C 1
ATOM 642 O O . ALA A 1 88 ? -19.664 6.484 3.885 1.00 56.84 88 ALA A O 1
ATOM 643 N N . HIS A 1 89 ? -19.937 8.619 4.503 1.00 57.16 89 HIS A N 1
ATOM 644 C CA . HIS A 1 89 ? -19.290 8.474 5.803 1.00 57.16 89 HIS A CA 1
ATOM 645 C C . HIS A 1 89 ? -20.229 7.706 6.753 1.00 57.16 89 HIS A C 1
ATOM 647 O O . HIS A 1 89 ? -21.200 8.278 7.251 1.00 57.16 89 HIS A O 1
ATOM 653 N N . PRO A 1 90 ? -19.954 6.433 7.108 1.00 52.06 90 PRO A N 1
ATOM 654 C CA . PRO A 1 90 ? -20.709 5.752 8.164 1.00 52.06 90 PRO A CA 1
ATOM 655 C C . PRO A 1 90 ? -20.506 6.410 9.542 1.00 52.06 90 PRO A C 1
ATOM 657 O O . PRO A 1 90 ? -21.259 6.140 10.475 1.00 52.06 90 PRO A O 1
ATOM 660 N N . GLN A 1 91 ? -19.511 7.294 9.678 1.00 53.50 91 GLN A N 1
ATOM 661 C CA . GLN A 1 91 ? -19.233 8.052 10.899 1.00 53.50 91 GLN A CA 1
ATOM 662 C C . GLN A 1 91 ? -20.301 9.124 11.183 1.00 53.50 91 GLN A C 1
ATOM 664 O O . GLN A 1 91 ? -20.652 9.314 12.348 1.00 53.50 91 GLN A O 1
ATOM 669 N N . ASP A 1 92 ? -20.923 9.710 10.151 1.00 53.38 92 ASP A N 1
ATOM 670 C CA . ASP A 1 92 ? -22.041 10.653 10.324 1.00 53.38 92 ASP A CA 1
ATOM 671 C C . ASP A 1 92 ? -23.292 9.965 10.901 1.00 53.38 92 ASP A C 1
ATOM 673 O O . ASP A 1 92 ? -24.064 10.561 11.655 1.00 53.38 92 ASP A O 1
ATOM 677 N N . LEU A 1 93 ? -23.474 8.669 10.619 1.00 55.78 93 LEU A N 1
ATOM 678 C CA . LEU A 1 93 ? -24.582 7.867 11.151 1.00 55.78 93 LEU A CA 1
ATOM 679 C C . LEU A 1 93 ? -24.364 7.455 12.617 1.00 55.78 93 LEU A C 1
ATOM 681 O O . LEU A 1 93 ? -25.330 7.314 13.372 1.00 55.78 93 LEU A O 1
ATOM 685 N N . VAL A 1 94 ? -23.108 7.270 13.037 1.00 53.47 94 VAL A N 1
ATOM 686 C CA . VAL A 1 94 ? -22.751 6.919 14.423 1.00 53.47 94 VAL A CA 1
ATOM 687 C C . VAL A 1 94 ? -22.799 8.150 15.331 1.00 53.47 94 VAL A C 1
ATOM 689 O O . VAL A 1 94 ? -23.323 8.060 16.443 1.00 53.47 94 VAL A O 1
ATOM 692 N N . GLN A 1 95 ? -22.343 9.312 14.848 1.00 51.72 95 GLN A N 1
ATOM 693 C CA . GLN A 1 95 ? -22.341 10.558 15.620 1.00 51.72 95 GLN A CA 1
ATOM 694 C C . GLN A 1 95 ? -23.760 11.075 15.905 1.00 51.72 95 GLN A C 1
ATOM 696 O O . GLN A 1 95 ? -24.048 11.504 17.024 1.00 51.72 95 GLN A O 1
ATOM 701 N N . LYS A 1 96 ? -24.693 10.919 14.954 1.00 45.28 96 LYS A N 1
ATOM 702 C CA . LYS A 1 96 ? -26.100 11.318 15.134 1.00 45.28 96 LYS A CA 1
ATOM 703 C C . LYS A 1 96 ? -26.839 10.517 16.219 1.00 45.28 96 LYS A C 1
ATOM 705 O O . LYS A 1 96 ? -27.855 10.980 16.726 1.00 45.28 96 LYS A O 1
ATOM 710 N N . ARG A 1 97 ? -26.339 9.334 16.608 1.00 53.12 97 ARG A N 1
ATOM 711 C CA . ARG A 1 97 ? -26.927 8.512 17.685 1.00 53.12 97 ARG A CA 1
ATOM 712 C C . ARG A 1 97 ? -26.407 8.860 19.088 1.00 53.12 97 ARG A C 1
ATOM 714 O O . ARG A 1 97 ? -26.962 8.361 20.061 1.00 53.12 97 ARG A O 1
ATOM 721 N N . GLN A 1 98 ? -25.346 9.665 19.194 1.00 52.66 98 GLN A N 1
ATOM 722 C CA . GLN A 1 98 ? -24.700 10.037 20.463 1.00 52.66 98 GLN A CA 1
ATOM 723 C C . GLN A 1 98 ? -24.936 11.494 20.875 1.00 52.66 98 GLN A C 1
ATOM 725 O O . GLN A 1 98 ? -24.425 11.917 21.906 1.00 52.66 98 GLN A O 1
ATOM 730 N N . GLN A 1 99 ? -25.703 12.262 20.103 1.00 53.84 99 GLN A N 1
ATOM 731 C CA . GLN A 1 99 ? -26.091 13.616 20.478 1.00 53.84 99 GLN A CA 1
ATOM 732 C C . GLN A 1 99 ? -27.302 13.520 21.426 1.00 53.84 99 GLN A C 1
ATOM 734 O O . GLN A 1 99 ? -28.372 13.105 20.973 1.00 53.84 99 GLN A O 1
ATOM 739 N N . PRO A 1 100 ? -27.177 13.836 22.732 1.00 58.69 100 PRO A N 1
ATOM 740 C CA . PRO A 1 100 ? -28.359 14.015 23.559 1.00 58.69 100 PRO A CA 1
ATOM 741 C C . PRO A 1 100 ? -29.144 15.197 22.989 1.00 58.69 100 PRO A C 1
ATOM 743 O O . PRO A 1 100 ? -28.553 16.195 22.567 1.00 58.69 100 PRO A O 1
ATOM 746 N N . LEU A 1 101 ? -30.468 15.057 22.924 1.00 65.88 101 LEU A N 1
ATOM 747 C CA .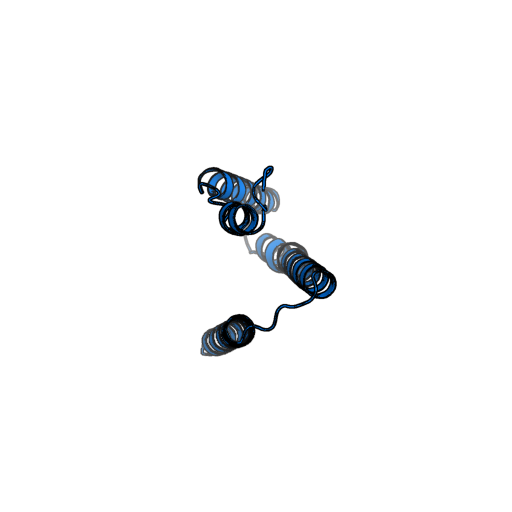 LEU A 1 101 ? -31.367 16.123 22.491 1.00 65.88 101 LEU A CA 1
ATOM 748 C C . LEU A 1 101 ? -31.0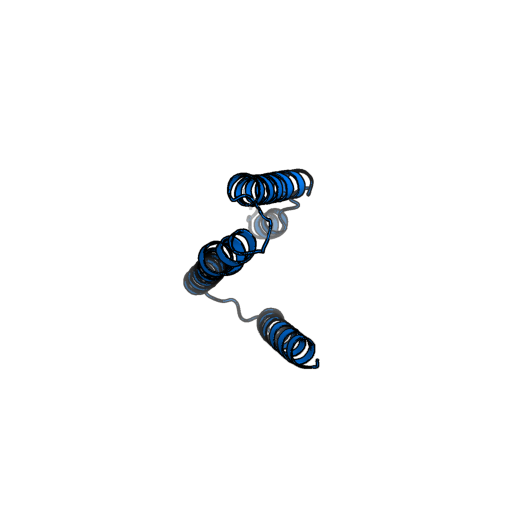38 17.397 23.291 1.00 65.88 101 LEU A C 1
ATOM 750 O O . LEU A 1 101 ? -31.065 17.347 24.523 1.00 65.88 101 LEU A O 1
ATOM 754 N N . PRO A 1 102 ? -30.718 18.535 22.648 1.00 56.28 102 PRO A N 1
ATOM 755 C CA . PRO A 1 102 ? -30.648 19.800 23.358 1.00 56.28 102 PRO A CA 1
ATOM 756 C C . PRO A 1 102 ? -32.074 20.189 23.770 1.00 56.28 102 PRO A C 1
ATOM 758 O O . PRO A 1 102 ? -32.807 20.781 22.981 1.00 56.28 102 PRO A O 1
ATOM 761 N N . GLY A 1 103 ? -32.478 19.805 24.986 1.00 67.69 103 GLY A N 1
ATOM 762 C CA . GLY A 1 103 ? -33.733 20.254 25.599 1.00 67.69 103 GLY A CA 1
ATOM 763 C C . GLY A 1 103 ? -34.601 19.196 26.288 1.00 67.69 103 GLY A C 1
ATOM 764 O O . GLY A 1 103 ? -35.803 19.171 26.035 1.00 67.69 103 GLY A O 1
ATOM 765 N N . SER A 1 104 ? -34.045 18.375 27.186 1.00 47.56 104 SER A N 1
ATOM 766 C CA . SER A 1 104 ? -34.822 17.722 28.258 1.00 47.56 104 SER A CA 1
ATOM 767 C C . SER A 1 104 ? -34.037 17.706 29.559 1.00 47.56 104 SER A C 1
ATOM 769 O O . SER A 1 104 ? -32.930 17.121 29.522 1.00 47.56 104 SER A O 1
#

Foldseek 3Di:
DCVVVVVVVVVVVVVVVVVVCVVVPPDDDPVVVVVVVVVVVVVVCCCVPVPVLVVQCPPPPDDNVVSVVVVVVVVVVVVVVVVVPPPPPVVVVVVVVPDDPPPD